Protein AF-A0AAU8FSN8-F1 (afdb_monomer_lite)

Sequence (72 aa):
MLFGELFFIFLNDYNDRNPGSPVEYLSPDGVPYGWLFYKKQPWYKRRVYVDPDLTFQANHIVDNETIVAVRA

Foldseek 3Di:
DFQLVVVVVVLVVVCVVCVVDHDDQADPVRHGWDKWKWWDDPPPDDTQTADRRHHCVRSVNDPPIDMDIDTD

Structure (mmCIF, N/CA/C/O backbone):
data_AF-A0AAU8FSN8-F1
#
_entry.id   AF-A0AAU8FSN8-F1
#
loop_
_atom_site.group_PDB
_atom_site.id
_atom_site.type_symbol
_atom_site.label_atom_id
_atom_site.label_alt_id
_atom_site.label_comp_id
_atom_site.label_asym_id
_atom_site.label_entity_id
_atom_site.label_seq_id
_atom_site.pdbx_PDB_ins_code
_atom_site.Cartn_x
_atom_site.Cartn_y
_atom_site.Cartn_z
_atom_site.occupancy
_atom_site.B_iso_or_equiv
_atom_site.auth_seq_id
_atom_site.auth_comp_id
_atom_site.auth_asym_id
_atom_site.auth_atom_id
_atom_site.pdbx_PDB_model_num
ATOM 1 N N . MET A 1 1 ? -14.856 -1.195 -2.102 1.00 88.19 1 MET A N 1
ATOM 2 C CA . MET A 1 1 ? -13.504 -1.213 -2.686 1.00 88.19 1 MET A CA 1
ATOM 3 C C . MET A 1 1 ? -12.553 -1.751 -1.642 1.00 88.19 1 MET A C 1
ATOM 5 O O . MET A 1 1 ? -12.649 -1.332 -0.485 1.00 88.19 1 MET A O 1
ATOM 9 N N . LEU A 1 2 ? -11.729 -2.717 -2.030 1.00 97.31 2 LEU A N 1
ATOM 10 C CA . LEU A 1 2 ? -10.744 -3.329 -1.146 1.00 97.31 2 LEU A CA 1
ATOM 11 C C . LEU A 1 2 ? -9.543 -2.397 -0.970 1.00 97.31 2 LEU A C 1
ATOM 13 O O . LEU A 1 2 ? -9.289 -1.525 -1.805 1.00 97.31 2 LEU A O 1
ATOM 17 N N . PHE A 1 3 ? -8.816 -2.554 0.135 1.00 97.19 3 PHE A N 1
ATOM 18 C CA . PHE A 1 3 ? -7.634 -1.742 0.407 1.00 97.19 3 PHE A CA 1
ATOM 19 C C . PHE A 1 3 ? -6.566 -1.927 -0.684 1.00 97.19 3 PHE A C 1
ATOM 21 O O . PHE A 1 3 ? -6.019 -0.938 -1.174 1.00 97.19 3 PHE A O 1
ATOM 28 N N . GLY A 1 4 ? -6.313 -3.171 -1.109 1.00 95.94 4 GLY A N 1
ATOM 29 C CA . GLY A 1 4 ? -5.301 -3.491 -2.120 1.00 95.94 4 GLY A CA 1
ATOM 30 C C . GLY A 1 4 ? -5.591 -2.876 -3.493 1.00 95.94 4 GLY A C 1
ATOM 31 O O . GLY A 1 4 ? -4.691 -2.319 -4.120 1.00 95.94 4 GLY A O 1
ATOM 32 N N . GLU A 1 5 ? -6.853 -2.895 -3.928 1.00 96.31 5 GLU A N 1
ATOM 33 C CA . GLU A 1 5 ? -7.282 -2.264 -5.186 1.00 96.31 5 GLU A CA 1
ATOM 34 C C . GLU A 1 5 ? -7.013 -0.757 -5.167 1.00 96.31 5 GLU A C 1
ATOM 36 O O . GLU A 1 5 ? -6.443 -0.201 -6.108 1.00 96.31 5 GLU A O 1
ATOM 41 N N . LEU A 1 6 ? -7.385 -0.093 -4.068 1.00 95.81 6 LEU A N 1
ATOM 42 C CA . LEU A 1 6 ? -7.180 1.343 -3.929 1.00 95.81 6 LEU A CA 1
ATOM 43 C C . LEU A 1 6 ? -5.690 1.695 -3.875 1.00 95.81 6 LEU A C 1
ATOM 45 O O . LEU A 1 6 ? -5.266 2.666 -4.502 1.00 95.81 6 LEU A O 1
ATOM 49 N N . PHE A 1 7 ? -4.889 0.897 -3.166 1.00 96.38 7 PHE A N 1
ATOM 50 C CA . PHE A 1 7 ? -3.438 1.055 -3.143 1.00 96.38 7 PHE A CA 1
ATOM 51 C C . PHE A 1 7 ? -2.839 0.979 -4.552 1.00 96.38 7 PHE A C 1
ATOM 53 O O . PHE A 1 7 ? -2.041 1.842 -4.912 1.00 96.38 7 PHE A O 1
ATOM 60 N N . PHE A 1 8 ? -3.257 0.009 -5.370 1.00 95.62 8 PHE A N 1
ATOM 61 C CA . PHE A 1 8 ? -2.773 -0.119 -6.745 1.00 95.62 8 PHE A CA 1
ATOM 62 C C . PHE A 1 8 ? -3.140 1.094 -7.612 1.00 95.62 8 PHE A C 1
ATOM 64 O O . PHE A 1 8 ? -2.309 1.576 -8.381 1.00 95.62 8 PHE A O 1
ATOM 71 N N . ILE A 1 9 ? -4.349 1.642 -7.461 1.00 96.12 9 ILE A N 1
ATOM 72 C CA . ILE A 1 9 ? -4.758 2.868 -8.164 1.00 96.12 9 ILE A CA 1
ATOM 73 C C . ILE A 1 9 ? -3.852 4.043 -7.769 1.00 96.12 9 ILE A C 1
ATOM 75 O O . ILE A 1 9 ? -3.314 4.722 -8.642 1.00 96.12 9 ILE A O 1
ATOM 79 N N . PHE A 1 10 ? -3.637 4.262 -6.467 1.00 95.69 10 PHE A N 1
ATOM 80 C CA . PHE A 1 10 ? -2.792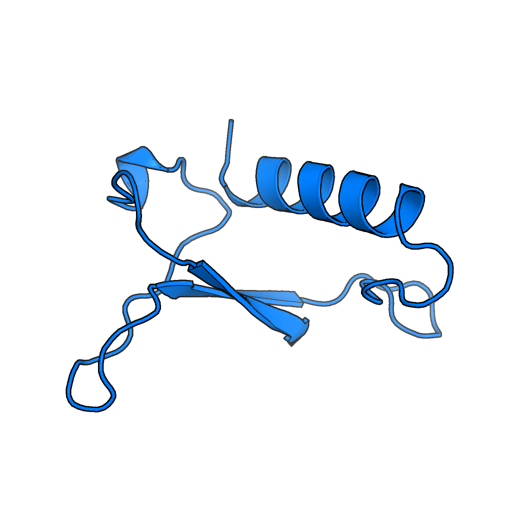 5.359 -5.985 1.00 95.69 10 PHE A CA 1
ATOM 81 C C . PHE A 1 10 ? -1.323 5.203 -6.365 1.00 95.69 10 PHE A C 1
ATOM 83 O O . PHE A 1 10 ? -0.659 6.195 -6.649 1.00 95.69 10 PHE A O 1
ATOM 90 N N . LEU A 1 11 ? -0.812 3.975 -6.368 1.00 96.06 11 LEU A N 1
ATOM 91 C CA . LEU A 1 11 ? 0.547 3.669 -6.794 1.00 96.06 11 LEU A CA 1
ATOM 92 C C . LEU A 1 11 ? 0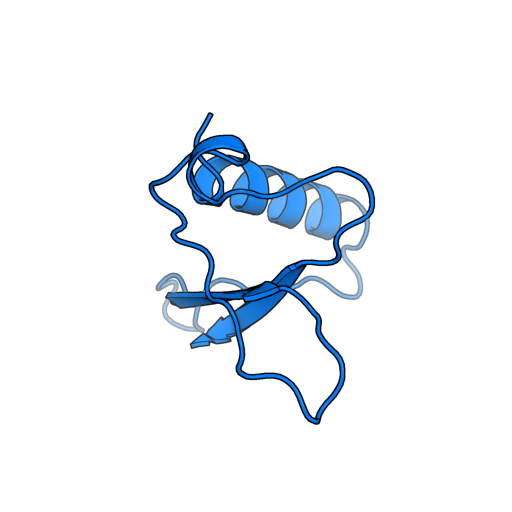.774 4.075 -8.256 1.00 96.06 11 LEU A C 1
ATOM 94 O O . LEU A 1 11 ? 1.774 4.724 -8.560 1.00 96.06 11 LEU A O 1
ATOM 98 N N . ASN A 1 12 ? -0.160 3.731 -9.147 1.00 96.12 12 ASN A N 1
ATOM 99 C CA . ASN A 1 12 ? -0.065 4.103 -10.557 1.00 96.12 12 ASN A CA 1
ATOM 100 C C . ASN A 1 12 ? -0.221 5.616 -10.755 1.00 96.12 12 ASN A C 1
ATOM 102 O O . ASN A 1 12 ? 0.626 6.221 -11.402 1.00 96.12 12 ASN A O 1
ATOM 106 N N . ASP A 1 13 ? -1.213 6.251 -10.121 1.00 97.81 13 ASP A N 1
ATOM 107 C CA . ASP A 1 13 ? -1.391 7.711 -10.189 1.00 97.81 13 ASP A CA 1
ATOM 108 C C . ASP A 1 13 ? -0.167 8.469 -9.636 1.00 97.81 13 ASP A C 1
ATOM 110 O O . ASP A 1 13 ? 0.252 9.484 -10.196 1.00 97.81 13 ASP A O 1
ATOM 114 N N . TYR A 1 14 ? 0.469 7.958 -8.575 1.00 96.88 14 TYR A N 1
ATOM 115 C CA . TYR A 1 14 ? 1.731 8.504 -8.074 1.00 96.88 14 TYR A CA 1
ATOM 116 C C . TYR A 1 14 ? 2.851 8.379 -9.112 1.00 96.88 14 TYR A C 1
ATOM 118 O O . TYR A 1 14 ? 3.558 9.359 -9.351 1.00 96.88 14 TYR A O 1
ATOM 126 N N . ASN A 1 15 ? 3.016 7.202 -9.722 1.00 96.94 15 ASN A N 1
ATOM 127 C CA . ASN A 1 15 ? 4.065 6.948 -10.710 1.00 96.94 15 ASN A CA 1
ATOM 128 C C . ASN A 1 15 ? 3.883 7.798 -11.975 1.00 96.94 15 ASN A C 1
ATOM 130 O O . ASN A 1 15 ? 4.860 8.373 -12.454 1.00 96.94 15 ASN A O 1
ATOM 134 N N . ASP A 1 16 ? 2.648 7.957 -12.452 1.00 97.38 16 ASP A N 1
ATOM 135 C CA . ASP A 1 16 ? 2.318 8.804 -13.603 1.00 97.38 16 ASP A CA 1
ATOM 136 C C . ASP A 1 16 ? 2.667 10.277 -13.341 1.00 97.38 16 ASP A C 1
ATOM 138 O O . ASP A 1 16 ? 3.169 10.980 -14.221 1.00 97.38 16 ASP A O 1
ATOM 142 N N . ARG A 1 17 ? 2.451 10.754 -12.107 1.00 97.69 17 ARG A N 1
ATOM 143 C CA . ARG A 1 17 ? 2.787 12.128 -11.692 1.00 97.69 17 ARG A CA 1
ATOM 144 C C . ARG A 1 17 ? 4.269 12.329 -11.380 1.00 97.69 17 ARG A C 1
ATOM 146 O O . ARG A 1 17 ? 4.745 13.461 -11.446 1.00 97.69 17 ARG A O 1
ATOM 153 N N . ASN A 1 18 ? 4.995 11.267 -11.028 1.00 96.94 18 ASN A N 1
ATOM 154 C CA . ASN A 1 18 ? 6.392 11.321 -10.585 1.00 96.94 18 ASN A CA 1
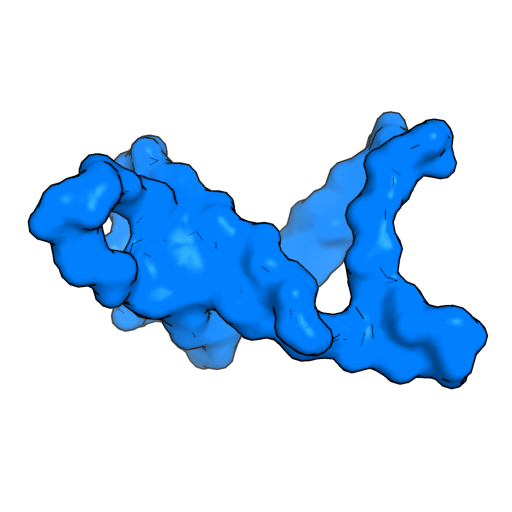ATOM 155 C C . ASN A 1 18 ? 7.297 10.394 -11.422 1.00 96.94 18 ASN A C 1
ATOM 157 O O . ASN A 1 18 ? 7.999 9.548 -10.859 1.00 96.94 18 ASN A O 1
ATOM 161 N N . PRO A 1 19 ? 7.365 10.571 -12.757 1.00 94.62 19 PRO A N 1
ATOM 162 C CA . PRO A 1 19 ? 8.078 9.644 -13.639 1.00 94.62 19 PRO A CA 1
ATOM 163 C C . PRO A 1 19 ? 9.597 9.602 -13.399 1.00 94.62 19 PRO A C 1
ATOM 165 O O . PRO A 1 19 ? 10.252 8.641 -13.786 1.00 94.62 19 PRO A O 1
ATOM 168 N N . GLY A 1 20 ? 10.176 10.625 -12.757 1.00 96.62 20 GLY A N 1
ATOM 169 C CA . GLY A 1 20 ? 11.604 10.664 -12.413 1.00 96.62 20 GLY A CA 1
ATOM 170 C C . GLY A 1 20 ? 11.988 9.866 -11.162 1.00 96.62 20 GLY A C 1
ATOM 171 O O . GLY A 1 20 ? 13.173 9.662 -10.919 1.00 96.62 20 GLY A O 1
ATOM 172 N N . SER A 1 21 ? 11.012 9.441 -10.355 1.00 95.75 21 SER A N 1
ATOM 173 C CA . SER A 1 21 ? 11.239 8.626 -9.154 1.00 95.75 21 SER A CA 1
ATOM 174 C C . SER A 1 21 ? 10.027 7.721 -8.889 1.00 95.75 21 SER A C 1
ATOM 176 O O . SER A 1 21 ? 9.298 7.918 -7.907 1.00 95.75 21 SER A O 1
ATOM 178 N N . PRO A 1 22 ? 9.754 6.764 -9.796 1.00 95.69 22 PRO A N 1
ATOM 179 C CA . PRO A 1 22 ? 8.623 5.868 -9.653 1.00 95.69 22 PRO A CA 1
ATOM 180 C C . PRO A 1 22 ? 8.872 4.853 -8.535 1.00 95.69 22 PRO A C 1
ATOM 182 O O . PRO A 1 22 ? 9.996 4.438 -8.244 1.00 95.69 22 PRO A O 1
ATOM 185 N N . VAL A 1 23 ? 7.790 4.398 -7.924 1.00 94.88 23 VAL A N 1
ATOM 186 C CA . VAL A 1 23 ? 7.792 3.251 -7.028 1.00 94.88 23 VAL A CA 1
ATOM 187 C C . VAL A 1 23 ? 7.737 1.989 -7.885 1.00 94.88 23 VAL A C 1
ATOM 189 O O . VAL A 1 23 ? 6.698 1.651 -8.453 1.00 94.88 23 VAL A O 1
ATOM 192 N N . GLU A 1 24 ? 8.861 1.277 -7.961 1.00 93.81 24 GLU A N 1
ATOM 193 C CA . GLU A 1 24 ? 8.932 -0.042 -8.597 1.00 93.81 24 GLU A CA 1
ATOM 194 C C . GLU A 1 24 ? 8.002 -1.037 -7.894 1.00 93.81 24 GLU A C 1
ATOM 196 O O . GLU A 1 24 ? 8.062 -1.195 -6.670 1.00 93.81 24 GLU A O 1
ATOM 201 N N . TYR A 1 25 ? 7.144 -1.697 -8.671 1.00 93.50 25 TYR A N 1
ATOM 202 C CA . TYR A 1 25 ? 6.183 -2.697 -8.193 1.00 93.50 25 TYR A CA 1
ATOM 203 C C . TYR A 1 25 ? 6.238 -4.016 -8.972 1.00 93.50 25 TYR A C 1
ATOM 205 O O . TYR A 1 25 ? 5.560 -4.970 -8.594 1.00 93.50 25 TYR A O 1
ATOM 213 N N . LEU A 1 26 ? 7.071 -4.076 -10.013 1.00 94.00 26 LEU A N 1
ATOM 214 C CA . LEU A 1 26 ? 7.398 -5.277 -10.773 1.00 94.00 26 LEU A CA 1
ATOM 215 C C . LEU A 1 26 ? 8.879 -5.600 -10.573 1.00 94.00 26 LEU A C 1
ATOM 217 O O . LEU A 1 26 ? 9.710 -4.692 -10.505 1.0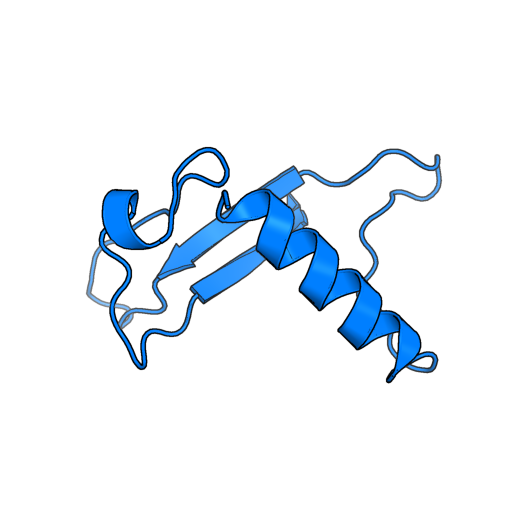0 94.00 26 LEU A O 1
ATOM 221 N N . SER A 1 27 ? 9.201 -6.886 -10.496 1.00 90.69 27 SER A N 1
ATOM 222 C CA . SER A 1 27 ? 10.570 -7.381 -10.567 1.00 90.69 27 SER A CA 1
ATOM 223 C C . SER A 1 27 ? 11.153 -7.158 -11.972 1.00 90.69 27 SER A C 1
ATOM 225 O O . SER A 1 27 ? 10.399 -6.912 -12.921 1.00 90.69 27 SER A O 1
ATOM 227 N N . PRO A 1 28 ? 12.481 -7.297 -12.150 1.00 90.12 28 PRO A N 1
ATOM 228 C CA . PRO A 1 28 ? 13.104 -7.263 -13.477 1.00 90.12 28 PRO A CA 1
ATOM 229 C C . PRO A 1 28 ? 12.502 -8.272 -14.469 1.00 90.12 28 PRO A C 1
ATOM 231 O O . PRO A 1 28 ? 12.510 -8.032 -15.673 1.00 90.12 28 PRO A O 1
ATOM 234 N N . ASP A 1 29 ? 11.934 -9.367 -13.958 1.00 93.38 29 ASP A N 1
ATOM 235 C CA . ASP A 1 29 ? 11.306 -10.432 -14.746 1.00 93.38 29 ASP A CA 1
ATOM 236 C C . ASP A 1 29 ? 9.826 -10.135 -15.070 1.00 93.38 29 ASP A C 1
ATOM 238 O O . ASP A 1 29 ? 9.139 -10.953 -15.680 1.00 93.38 29 ASP A O 1
ATOM 242 N N . GLY A 1 30 ? 9.310 -8.978 -14.636 1.00 91.94 30 GLY A N 1
ATOM 243 C CA . GLY A 1 30 ? 7.919 -8.558 -14.818 1.00 91.94 30 GLY A CA 1
ATOM 244 C C . GLY A 1 30 ? 6.937 -9.141 -13.797 1.00 91.94 30 GLY A C 1
ATOM 245 O O . GLY A 1 30 ? 5.727 -8.999 -13.970 1.00 91.94 30 GLY A O 1
ATOM 246 N N . VAL A 1 31 ? 7.421 -9.789 -12.733 1.00 93.19 31 VAL A N 1
ATOM 247 C CA . VAL A 1 31 ? 6.570 -10.386 -11.692 1.00 93.19 31 VAL A CA 1
ATOM 248 C C . VAL A 1 31 ? 6.202 -9.325 -10.647 1.00 93.19 31 VAL A C 1
ATOM 250 O O . VAL A 1 31 ? 7.102 -8.658 -10.141 1.00 93.19 31 VAL A O 1
ATOM 253 N N . PRO A 1 32 ? 4.920 -9.144 -10.282 1.00 91.19 32 PRO A N 1
ATOM 254 C CA . PRO A 1 32 ? 4.541 -8.184 -9.246 1.00 91.19 32 PRO A CA 1
ATOM 255 C C . PRO A 1 32 ? 5.139 -8.529 -7.876 1.00 91.19 32 PRO A C 1
ATOM 257 O O . PRO A 1 32 ? 5.085 -9.683 -7.449 1.00 91.19 32 PRO A O 1
ATOM 260 N N . TYR A 1 33 ? 5.659 -7.525 -7.166 1.00 92.56 33 TYR A N 1
ATOM 261 C CA . TYR A 1 33 ? 6.094 -7.694 -5.777 1.00 92.56 33 TYR A CA 1
ATOM 262 C C . TYR A 1 33 ? 4.911 -7.936 -4.838 1.00 92.56 33 TYR A C 1
ATOM 264 O O . TYR A 1 33 ? 3.813 -7.404 -5.035 1.00 92.5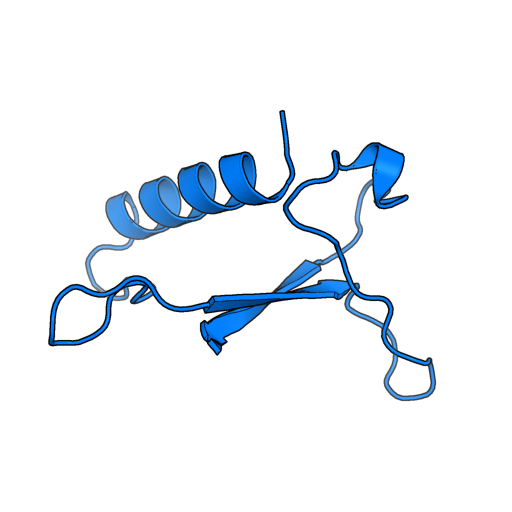6 33 TYR A O 1
ATOM 272 N N . GLY A 1 34 ? 5.172 -8.681 -3.761 1.00 92.69 34 GLY A N 1
ATOM 273 C CA . GLY A 1 34 ? 4.272 -8.729 -2.618 1.00 92.69 34 GLY A CA 1
ATOM 274 C C . GLY A 1 34 ? 4.324 -7.417 -1.837 1.00 92.69 34 GLY A C 1
ATOM 275 O O . GLY A 1 34 ? 5.313 -6.682 -1.879 1.00 92.69 34 GLY A O 1
ATOM 276 N N . TRP A 1 35 ? 3.261 -7.121 -1.091 1.00 95.38 35 TRP A N 1
ATOM 277 C CA . TRP A 1 35 ? 3.206 -5.935 -0.243 1.00 95.38 35 TRP A CA 1
ATOM 278 C C . TRP A 1 35 ? 2.712 -6.277 1.154 1.00 95.38 35 TRP A C 1
ATOM 280 O O . TRP A 1 35 ? 1.707 -6.961 1.334 1.00 95.38 35 TRP A O 1
ATOM 290 N N . LEU A 1 36 ? 3.425 -5.757 2.147 1.00 95.94 36 LEU A N 1
ATOM 291 C CA . LEU A 1 36 ? 3.055 -5.823 3.549 1.00 95.94 36 LEU A CA 1
ATOM 292 C C . LEU A 1 36 ? 2.583 -4.449 4.009 1.00 95.94 36 LEU A C 1
ATOM 294 O O . LEU A 1 36 ? 3.321 -3.464 3.921 1.00 95.94 36 LEU A O 1
ATOM 298 N N . PHE A 1 37 ? 1.374 -4.402 4.556 1.00 97.19 37 PHE A N 1
ATOM 299 C CA . PHE A 1 37 ? 0.750 -3.169 5.012 1.00 97.19 37 PHE A CA 1
ATOM 300 C C . PHE A 1 37 ? 0.605 -3.165 6.527 1.00 97.19 37 PHE A C 1
ATOM 302 O O . PHE A 1 37 ? 0.168 -4.149 7.127 1.00 97.19 37 PHE A O 1
ATOM 309 N N . TYR A 1 38 ? 0.960 -2.055 7.169 1.00 96.50 38 TYR A N 1
ATOM 310 C CA . TYR A 1 38 ? 0.741 -1.884 8.603 1.00 96.50 38 TYR A CA 1
ATOM 311 C C . TYR A 1 38 ? 0.513 -0.427 8.984 1.00 96.50 38 TYR A C 1
ATOM 313 O O . TYR A 1 38 ? 1.021 0.501 8.356 1.00 96.50 38 TYR A O 1
ATOM 321 N N . LYS A 1 39 ? -0.228 -0.218 10.070 1.00 96.75 39 LYS A N 1
ATOM 322 C CA . LYS A 1 39 ? -0.449 1.111 10.639 1.00 96.75 39 LYS A CA 1
ATOM 323 C C . LYS A 1 39 ? 0.852 1.651 11.227 1.00 96.75 39 LYS A C 1
ATOM 325 O O . LYS A 1 39 ? 1.506 0.978 12.030 1.00 96.75 39 LYS A O 1
ATOM 330 N N . LYS A 1 40 ? 1.223 2.882 10.874 1.00 96.00 40 LYS A N 1
ATOM 331 C CA . LYS A 1 40 ? 2.346 3.584 11.502 1.00 96.00 40 LYS A CA 1
ATOM 332 C C . LYS A 1 40 ? 2.013 3.817 12.970 1.00 96.00 40 LYS A C 1
ATOM 334 O O . LYS A 1 40 ? 1.019 4.455 13.303 1.00 96.00 40 LYS A O 1
ATOM 339 N N . GLN A 1 41 ? 2.860 3.305 13.851 1.00 93.69 41 GLN A N 1
ATOM 340 C CA . GLN A 1 41 ? 2.674 3.402 15.293 1.00 93.69 41 GLN A CA 1
ATOM 341 C C . GLN A 1 41 ? 3.985 3.788 15.981 1.00 93.69 41 GLN A C 1
ATOM 343 O O . GLN A 1 41 ? 5.060 3.597 15.404 1.00 93.69 41 GLN A O 1
ATOM 348 N N . PRO A 1 42 ? 3.920 4.332 17.211 1.00 93.75 42 PRO A N 1
ATOM 349 C CA . PRO A 1 42 ? 5.104 4.513 18.038 1.00 93.75 42 PRO A CA 1
ATOM 350 C C . PRO A 1 42 ? 5.870 3.199 18.206 1.00 93.75 42 PRO A C 1
ATOM 352 O O . PRO A 1 42 ? 5.264 2.133 18.308 1.00 93.75 42 PRO A O 1
ATOM 355 N N . TRP A 1 43 ? 7.195 3.287 18.297 1.00 88.88 43 TRP A N 1
ATOM 356 C CA . TRP A 1 43 ? 8.101 2.131 18.331 1.00 88.88 43 TRP A CA 1
ATOM 357 C C . TRP A 1 43 ? 7.824 1.138 19.474 1.00 88.88 43 TRP A C 1
ATOM 359 O O . TRP A 1 43 ? 8.154 -0.036 19.351 1.00 88.88 43 TRP A O 1
ATOM 369 N N . TYR A 1 44 ? 7.205 1.593 20.567 1.00 92.88 44 TYR A N 1
ATOM 370 C CA . TYR A 1 44 ? 6.870 0.771 21.733 1.00 92.88 44 TYR A CA 1
ATOM 371 C C . TYR A 1 44 ? 5.542 0.006 21.596 1.00 92.88 44 TYR A C 1
ATOM 373 O O . TYR A 1 44 ? 5.208 -0.797 22.466 1.00 92.88 44 TYR A O 1
ATOM 381 N N . LYS A 1 45 ? 4.748 0.256 20.547 1.00 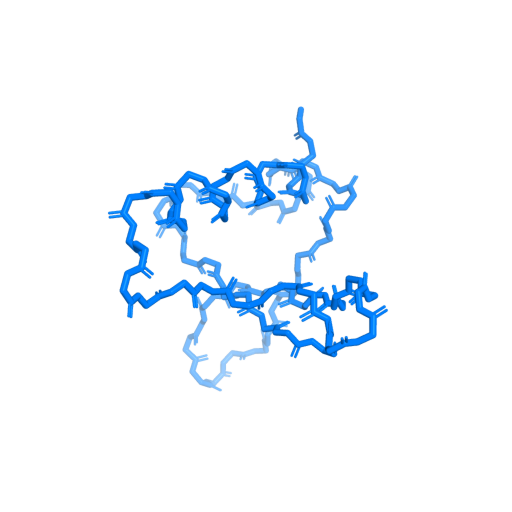94.56 45 LYS A N 1
ATOM 382 C CA . LYS A 1 45 ? 3.500 -0.477 20.295 1.00 94.56 45 LYS A CA 1
ATOM 383 C C . LYS A 1 45 ? 3.742 -1.638 19.335 1.00 94.56 45 LYS A C 1
ATOM 385 O O . LYS A 1 45 ? 4.554 -1.556 18.415 1.00 94.56 45 LYS A O 1
ATOM 390 N N . ARG A 1 46 ? 2.994 -2.727 19.529 1.00 93.25 46 ARG A N 1
ATOM 391 C CA . ARG A 1 46 ? 2.979 -3.859 18.597 1.00 93.25 46 ARG A CA 1
ATOM 392 C C . ARG A 1 46 ? 2.380 -3.414 17.265 1.00 93.25 46 ARG A C 1
ATOM 394 O O . ARG A 1 46 ? 1.280 -2.876 17.272 1.00 93.25 46 ARG A O 1
ATOM 401 N N . ARG A 1 47 ? 3.057 -3.723 16.152 1.00 93.12 47 ARG A N 1
ATOM 402 C CA . ARG A 1 47 ? 2.551 -3.456 14.796 1.00 93.12 47 ARG A CA 1
ATOM 403 C C . ARG A 1 47 ? 1.160 -4.056 14.585 1.00 93.12 47 ARG A C 1
ATOM 405 O O . ARG A 1 47 ? 0.925 -5.216 14.927 1.00 93.12 47 ARG A O 1
ATOM 412 N N . VAL A 1 48 ? 0.292 -3.273 13.953 1.00 95.88 48 VAL A N 1
ATOM 413 C CA . VAL A 1 48 ? -1.035 -3.692 13.493 1.00 95.88 48 VAL A CA 1
ATOM 414 C C . VAL A 1 48 ? -1.001 -3.783 11.973 1.00 95.88 48 VAL A C 1
ATOM 416 O O . VAL A 1 48 ? -0.808 -2.766 11.304 1.00 95.88 48 VAL A O 1
ATOM 419 N N . TYR A 1 49 ? -1.142 -4.999 11.452 1.00 96.81 49 TYR A N 1
ATOM 420 C CA . TYR A 1 49 ? -1.148 -5.271 10.017 1.00 96.81 49 TYR A CA 1
ATOM 421 C C . TYR A 1 49 ? -2.515 -4.982 9.398 1.00 96.81 49 TYR A C 1
ATOM 423 O O . TYR A 1 49 ? -3.532 -5.009 10.090 1.00 96.81 49 TYR A O 1
ATOM 431 N N . VAL A 1 50 ? -2.500 -4.680 8.104 1.00 97.56 50 VAL A N 1
ATOM 432 C CA . VAL A 1 50 ? -3.675 -4.410 7.275 1.00 97.56 50 VAL A CA 1
ATOM 433 C C . VAL A 1 50 ? -3.780 -5.521 6.239 1.00 97.56 50 VAL A C 1
ATOM 435 O O . VAL A 1 50 ? -2.793 -5.854 5.584 1.00 97.56 50 VAL A O 1
ATOM 438 N N . ASP A 1 51 ? -4.975 -6.081 6.110 1.00 97.69 51 ASP A N 1
ATOM 439 C CA . ASP A 1 51 ? -5.319 -7.086 5.116 1.00 97.69 51 ASP A CA 1
ATOM 440 C C . ASP A 1 51 ? -5.759 -6.390 3.811 1.00 97.69 51 ASP A C 1
ATOM 442 O O . ASP A 1 51 ? -6.735 -5.627 3.825 1.00 97.69 51 ASP A O 1
ATOM 446 N N . PRO A 1 52 ? -5.048 -6.592 2.686 1.00 96.75 52 PRO A N 1
ATOM 447 C CA . PRO A 1 52 ? -5.382 -5.947 1.420 1.00 96.75 52 PRO A CA 1
ATOM 448 C C . PRO A 1 52 ? -6.717 -6.413 0.825 1.00 96.75 52 PRO A C 1
ATOM 450 O O . PRO A 1 52 ? -7.313 -5.649 0.061 1.00 96.75 52 PRO A O 1
ATOM 453 N N . ASP A 1 53 ? -7.208 -7.594 1.211 1.00 97.94 53 ASP A N 1
ATOM 454 C CA . ASP A 1 53 ? -8.471 -8.169 0.735 1.00 97.94 53 ASP A CA 1
ATOM 455 C C . ASP A 1 53 ? -9.680 -7.694 1.557 1.00 97.94 53 ASP A C 1
ATOM 457 O O . ASP A 1 53 ? -10.824 -8.079 1.306 1.00 97.94 53 ASP A O 1
ATOM 461 N N . LEU A 1 54 ? -9.448 -6.810 2.531 1.00 98.25 54 LEU A N 1
ATOM 462 C CA . LEU A 1 54 ? -10.476 -6.170 3.338 1.00 98.25 54 LEU A CA 1
ATOM 463 C C . LEU A 1 54 ? -10.633 -4.686 2.987 1.00 98.25 54 LEU A C 1
ATOM 465 O O . LEU A 1 54 ? -9.732 -4.010 2.487 1.00 98.25 54 LEU A O 1
ATOM 469 N N . THR A 1 55 ? -11.814 -4.141 3.270 1.00 97.88 55 THR A N 1
ATOM 470 C CA . THR A 1 55 ? -12.075 -2.700 3.148 1.00 97.88 55 THR A CA 1
ATOM 471 C C . THR A 1 55 ? -11.372 -1.915 4.263 1.00 97.88 55 THR A C 1
ATOM 473 O O . THR A 1 55 ? -10.935 -2.482 5.266 1.00 97.88 55 THR A O 1
ATOM 476 N N . PHE A 1 56 ? -11.310 -0.584 4.140 1.00 95.38 56 PHE A N 1
ATOM 477 C CA . PHE A 1 56 ? -10.795 0.296 5.201 1.00 95.38 56 PHE A CA 1
ATOM 478 C C . PHE A 1 56 ? -11.522 0.081 6.534 1.00 95.38 56 PHE A C 1
ATOM 480 O O . PHE A 1 56 ? -10.882 -0.086 7.569 1.00 95.38 56 PHE A O 1
ATOM 487 N N . GLN A 1 57 ? -12.854 0.002 6.494 1.00 96.38 57 GLN A N 1
ATOM 488 C CA . GLN A 1 57 ? -13.679 -0.222 7.680 1.00 96.38 57 GLN A CA 1
ATOM 489 C C . GLN A 1 57 ? -13.414 -1.595 8.315 1.00 96.38 57 GLN A C 1
ATOM 491 O O . GLN A 1 57 ? -13.308 -1.686 9.537 1.00 96.38 57 GLN A O 1
ATOM 496 N N . ALA A 1 58 ? -13.279 -2.650 7.505 1.00 97.69 58 ALA A N 1
ATOM 497 C CA . ALA A 1 58 ? -13.000 -4.003 7.990 1.00 97.69 58 ALA A CA 1
ATOM 498 C C . ALA A 1 58 ? -11.577 -4.148 8.561 1.00 97.69 58 ALA A C 1
ATOM 500 O O . ALA A 1 58 ? -11.365 -4.912 9.495 1.00 97.69 58 ALA A O 1
ATOM 501 N N . ASN A 1 59 ? -10.625 -3.347 8.074 1.00 97.38 59 ASN A N 1
ATOM 502 C CA . ASN A 1 59 ? -9.298 -3.187 8.676 1.00 97.38 59 ASN A CA 1
ATOM 503 C C . ASN A 1 59 ? -9.275 -2.240 9.891 1.00 97.38 59 ASN A C 1
ATOM 505 O O . ASN A 1 59 ? -8.206 -1.955 10.442 1.00 97.38 59 ASN A O 1
ATOM 509 N N . HIS A 1 60 ? -10.432 -1.709 10.299 1.00 96.38 60 HIS A N 1
ATOM 510 C CA . HIS A 1 60 ? -10.562 -0.696 11.344 1.00 96.38 60 HIS A CA 1
ATOM 511 C C . HIS A 1 60 ? -9.671 0.532 11.105 1.00 96.38 60 HIS A C 1
ATOM 513 O O . HIS A 1 60 ? -9.130 1.099 12.057 1.00 96.38 60 HIS A O 1
ATOM 519 N N . ILE A 1 61 ? -9.450 0.909 9.843 1.00 95.88 61 ILE A N 1
ATOM 520 C CA . ILE A 1 61 ? -8.711 2.119 9.483 1.00 95.88 61 ILE A CA 1
ATOM 521 C C . ILE A 1 61 ? -9.639 3.314 9.672 1.00 95.88 61 ILE A C 1
ATOM 523 O O . ILE A 1 61 ? -10.760 3.317 9.161 1.00 95.88 61 ILE A O 1
ATOM 527 N N . VAL A 1 62 ? -9.167 4.307 10.418 1.00 94.44 62 VAL A N 1
ATOM 528 C CA . VAL A 1 62 ? -9.893 5.558 10.666 1.00 94.44 62 VAL A CA 1
ATOM 529 C C . VAL A 1 62 ? -9.169 6.737 10.026 1.00 94.44 62 VAL A C 1
ATOM 531 O O . VAL A 1 62 ? -8.016 6.625 9.602 1.00 94.44 62 VAL A O 1
ATOM 534 N N . ASP A 1 63 ? -9.852 7.876 9.953 1.00 93.44 63 ASP A N 1
ATOM 535 C CA . ASP A 1 63 ? -9.290 9.092 9.374 1.00 93.44 63 ASP A CA 1
ATOM 536 C C . ASP A 1 63 ? -7.982 9.509 10.063 1.00 93.44 63 ASP A C 1
ATOM 538 O O . ASP A 1 63 ? -7.790 9.328 11.268 1.00 93.44 63 ASP A O 1
ATOM 542 N N . ASN A 1 64 ? -7.089 10.116 9.276 1.00 93.62 64 ASN A N 1
ATOM 543 C CA . ASN A 1 64 ? -5.782 10.618 9.710 1.00 93.62 64 ASN A CA 1
ATOM 544 C C . ASN A 1 64 ? -4.789 9.534 10.197 1.00 93.62 64 ASN A C 1
ATOM 546 O O . ASN A 1 64 ? -3.764 9.853 10.804 1.00 93.62 64 ASN A O 1
ATOM 550 N N . GLU A 1 65 ? -5.040 8.251 9.912 1.00 94.44 65 GLU A N 1
ATOM 551 C CA . GLU A 1 65 ? -4.047 7.190 10.101 1.00 94.44 65 GLU A CA 1
ATOM 552 C C . GLU A 1 65 ? -3.060 7.119 8.925 1.00 94.44 65 GLU A C 1
ATOM 554 O O . GLU A 1 65 ? -3.429 7.195 7.755 1.00 94.44 65 GLU A O 1
ATOM 559 N N . THR A 1 66 ? -1.774 6.924 9.228 1.00 95.88 66 THR A N 1
ATOM 560 C CA . THR A 1 66 ? -0.752 6.645 8.208 1.00 95.88 66 THR A CA 1
ATOM 561 C C . THR A 1 66 ? -0.562 5.140 8.066 1.00 95.88 66 THR A C 1
ATOM 563 O O . THR A 1 66 ? -0.200 4.472 9.038 1.00 95.88 66 THR A O 1
ATOM 566 N N . ILE A 1 67 ? -0.731 4.614 6.854 1.00 96.81 67 ILE A N 1
ATOM 567 C CA . ILE A 1 67 ? -0.396 3.226 6.519 1.00 96.81 67 ILE A CA 1
ATOM 568 C C . ILE A 1 67 ? 0.985 3.189 5.870 1.00 96.81 67 ILE A C 1
ATOM 570 O O . ILE A 1 67 ? 1.299 4.001 5.003 1.00 96.81 67 ILE A O 1
ATOM 574 N N . VAL A 1 68 ? 1.823 2.257 6.312 1.00 96.25 68 VAL A N 1
ATOM 575 C CA . VAL A 1 68 ? 3.120 1.974 5.702 1.00 96.25 68 VAL A CA 1
ATOM 576 C C . VAL A 1 68 ? 2.969 0.752 4.808 1.00 96.25 68 VAL A C 1
ATOM 578 O O . VAL A 1 68 ? 2.464 -0.275 5.257 1.00 96.25 68 VAL A O 1
ATOM 581 N N . ALA A 1 69 ? 3.422 0.877 3.563 1.00 96.50 69 ALA A N 1
ATOM 582 C CA . ALA A 1 69 ? 3.502 -0.203 2.592 1.00 96.50 69 ALA A CA 1
ATOM 583 C C . ALA A 1 69 ? 4.973 -0.579 2.385 1.00 96.50 69 ALA A C 1
ATOM 585 O O . ALA A 1 69 ? 5.805 0.284 2.101 1.00 96.50 69 ALA A O 1
ATOM 586 N N . VAL A 1 70 ? 5.298 -1.857 2.551 1.00 95.00 70 VAL A N 1
ATOM 587 C CA . VAL A 1 70 ? 6.652 -2.386 2.361 1.00 95.00 70 VAL A CA 1
ATOM 588 C C . VAL A 1 70 ? 6.602 -3.474 1.305 1.00 95.00 70 VAL A C 1
ATOM 590 O O . VAL A 1 70 ? 5.790 -4.389 1.408 1.00 95.00 70 VAL A O 1
ATOM 593 N N . ARG A 1 71 ? 7.473 -3.369 0.303 1.00 93.44 71 ARG A N 1
ATOM 594 C CA . ARG A 1 71 ? 7.660 -4.411 -0.713 1.00 93.44 71 ARG A CA 1
ATOM 595 C C . ARG A 1 71 ? 8.301 -5.642 -0.079 1.00 93.44 71 ARG A C 1
ATOM 597 O O . ARG A 1 71 ? 9.237 -5.482 0.708 1.00 93.44 71 ARG A O 1
ATOM 604 N N . ALA A 1 72 ? 7.787 -6.820 -0.414 1.00 82.12 72 ALA A N 1
ATOM 605 C CA . ALA A 1 72 ? 8.258 -8.124 0.047 1.00 82.12 72 ALA A CA 1
ATOM 606 C C . ALA A 1 72 ? 8.782 -8.965 -1.119 1.00 82.12 72 ALA A C 1
ATOM 608 O O . ALA A 1 72 ? 8.187 -8.878 -2.221 1.00 82.12 72 ALA A O 1
#

pLDDT: mean 95.04, std 2.64, range [82.12, 98.25]

InterPro domains:
  IPR035177 Type VI secretion system TssN [PF17555] (1-71)

Radius of gyration: 13.46 Å; chains: 1; bounding box: 27×23×37 Å

Secondary structure (DSSP, 8-state):
--HHHHHHHHHHHHHHH-TTS----B-TTSPBPPEEEEE---TTSPP-EE-TTS-TTTTT--TTPPEEEEE-

Organism: NCBI:txid3088362